Protein AF-A0A5Q0CFF4-F1 (afdb_monomer_lite)

Foldseek 3Di:
DDDDDPPPLLPPPCCVVCVQVVHHSVVSVVCVVVVQWDWDWDDDDQWIWIWIDHNQWIWIFIAGPNRGPDIDIGGNDDDPDPPDDPDDPPDDDPDPDDDDDD

Secondary structure (DSSP, 8-state):
-------------HHHHHHHHT--HHHHHHHHHTT-EEEEEEEETTEEEEEEEETTEEEEEEEETTEEEEEEEEE--SS----S------------------

pLDDT: mean 72.11, std 16.94, range [39.94, 89.69]

Radius of gyration: 23.93 Å; chains: 1; bounding box: 26×51×92 Å

Organism: NCBI:txid1120045

Structure (mmCIF, N/CA/C/O backbone):
data_AF-A0A5Q0CFF4-F1
#
_entry.id   AF-A0A5Q0CFF4-F1
#
loop_
_atom_site.group_PDB
_atom_site.id
_atom_site.type_symbol
_atom_site.label_atom_id
_atom_site.label_alt_id
_atom_site.label_comp_id
_atom_site.label_asym_id
_atom_site.label_entity_id
_atom_site.label_seq_id
_atom_site.pdbx_PDB_ins_code
_atom_site.Cartn_x
_atom_site.Cartn_y
_atom_site.Cartn_z
_atom_site.occupancy
_atom_site.B_iso_or_equiv
_atom_site.auth_seq_id
_atom_site.auth_comp_id
_atom_site.auth_asym_id
_atom_site.auth_atom_id
_atom_site.pdbx_PDB_model_num
ATOM 1 N N . MET A 1 1 ? 0.141 18.522 -32.979 1.00 39.94 1 MET A N 1
ATOM 2 C CA . MET A 1 1 ? 0.008 18.249 -31.533 1.00 39.94 1 MET A CA 1
ATOM 3 C C . MET A 1 1 ? -0.224 16.754 -31.366 1.00 39.94 1 MET A C 1
ATOM 5 O O . MET A 1 1 ? -1.212 16.286 -31.919 1.00 39.94 1 MET A O 1
ATOM 9 N N . PRO A 1 2 ? 0.678 15.975 -30.746 1.00 44.97 2 PRO A N 1
ATOM 10 C CA . PRO A 1 2 ? 0.437 14.552 -30.562 1.00 44.97 2 PRO A CA 1
ATOM 11 C C . PRO A 1 2 ? -0.477 14.333 -29.353 1.00 44.97 2 PRO A C 1
ATOM 13 O O . PRO A 1 2 ? -0.280 14.899 -28.280 1.00 44.97 2 PRO A O 1
ATOM 16 N N . ILE A 1 3 ? -1.500 13.520 -29.576 1.00 51.47 3 ILE A N 1
ATOM 17 C CA . ILE A 1 3 ? -2.470 13.057 -28.591 1.00 51.47 3 ILE A CA 1
ATOM 18 C C . ILE A 1 3 ? -1.699 12.137 -27.639 1.00 51.47 3 ILE A C 1
ATOM 20 O O . ILE A 1 3 ? -1.193 11.098 -28.062 1.00 51.47 3 ILE A O 1
ATOM 24 N N . MET A 1 4 ? -1.533 12.540 -26.378 1.00 43.31 4 MET A N 1
ATOM 25 C CA . MET A 1 4 ? -0.894 11.683 -25.382 1.00 43.31 4 MET A CA 1
ATOM 26 C C . MET A 1 4 ? -1.807 10.481 -25.114 1.00 43.31 4 MET A C 1
ATOM 28 O O . MET A 1 4 ? -2.968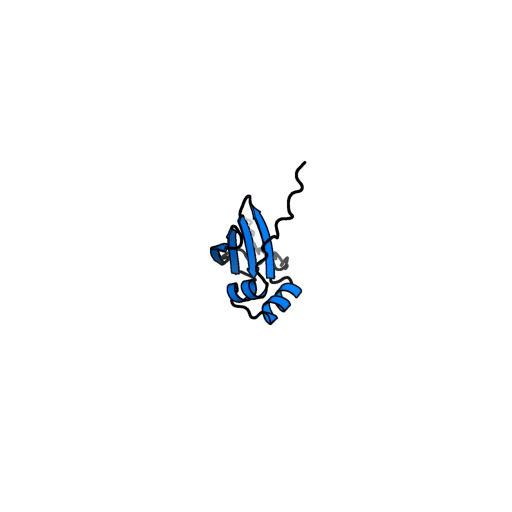 10.691 -24.753 1.00 43.31 4 MET A O 1
ATOM 32 N N . PRO A 1 5 ? -1.336 9.230 -25.282 1.00 48.97 5 PRO A N 1
ATOM 33 C CA . PRO A 1 5 ? -2.108 8.084 -24.840 1.00 48.97 5 PRO A CA 1
ATOM 34 C C . PRO A 1 5 ? -2.270 8.231 -23.331 1.00 48.97 5 PRO A C 1
ATOM 36 O O . PRO A 1 5 ? -1.272 8.351 -22.618 1.00 48.97 5 PRO A O 1
ATOM 39 N N . GLY A 1 6 ? -3.519 8.282 -22.859 1.00 44.75 6 GLY A N 1
ATOM 40 C CA . GLY A 1 6 ? -3.827 8.285 -21.435 1.00 44.75 6 GLY A CA 1
ATOM 41 C C . GLY A 1 6 ? -3.031 7.166 -20.784 1.00 44.75 6 GLY A C 1
ATOM 42 O O . GLY A 1 6 ? -3.284 5.989 -21.059 1.00 44.75 6 GLY A O 1
ATOM 43 N N . ARG A 1 7 ? -2.003 7.537 -20.007 1.00 43.88 7 ARG A N 1
ATOM 44 C CA . ARG A 1 7 ? -1.218 6.586 -19.226 1.00 43.88 7 ARG A CA 1
ATOM 45 C C . ARG A 1 7 ? -2.245 5.819 -18.420 1.00 43.88 7 ARG A C 1
ATOM 47 O O . ARG A 1 7 ? -2.930 6.400 -17.583 1.00 43.88 7 ARG A O 1
ATOM 54 N N . LYS A 1 8 ? -2.397 4.528 -18.716 1.00 43.81 8 LYS A N 1
ATOM 55 C CA . LYS A 1 8 ? -3.046 3.618 -17.787 1.00 43.81 8 LYS A CA 1
ATOM 56 C C . LYS A 1 8 ? -2.182 3.695 -16.545 1.00 43.81 8 LYS A C 1
ATOM 58 O O . LYS A 1 8 ? -1.101 3.113 -16.524 1.00 43.81 8 LYS A O 1
ATOM 63 N N . VAL A 1 9 ? -2.622 4.492 -15.578 1.00 48.72 9 VAL A N 1
ATOM 64 C CA . VAL A 1 9 ? -2.103 4.442 -14.224 1.00 48.72 9 VAL A CA 1
ATOM 65 C C . VAL A 1 9 ? -2.266 2.980 -13.856 1.00 48.72 9 VAL A C 1
ATOM 67 O O . VAL A 1 9 ? -3.385 2.461 -13.828 1.00 48.72 9 VAL A O 1
ATOM 70 N N . SER A 1 10 ? -1.152 2.264 -13.762 1.00 54.97 10 SER A N 1
ATOM 71 C CA . SER A 1 10 ? -1.131 0.865 -13.369 1.00 54.97 10 SER A CA 1
ATOM 72 C C . SER A 1 10 ? -1.445 0.830 -11.882 1.00 54.97 10 SER A C 1
ATOM 74 O O . SER A 1 10 ? -0.568 0.636 -11.045 1.00 54.97 10 SER A O 1
ATOM 76 N N . CYS A 1 11 ? -2.704 1.116 -11.559 1.00 60.69 11 CYS A N 1
ATOM 77 C CA . CYS A 1 11 ? -3.279 0.923 -10.252 1.00 60.69 11 CYS A CA 1
ATOM 78 C C . CYS A 1 11 ? -3.156 -0.571 -9.983 1.00 60.69 11 CYS A C 1
ATOM 80 O O . CYS A 1 11 ? -3.783 -1.382 -10.669 1.00 60.69 11 CYS A O 1
ATOM 82 N N . LEU A 1 12 ? -2.295 -0.936 -9.037 1.00 71.38 12 LEU A N 1
ATOM 83 C CA . LEU A 1 12 ? -2.248 -2.302 -8.542 1.00 71.38 12 LEU A CA 1
ATOM 84 C C . LEU A 1 12 ? -3.672 -2.700 -8.133 1.00 71.38 12 LEU A C 1
ATOM 86 O O . LEU A 1 12 ? -4.367 -1.889 -7.510 1.00 71.38 12 LEU A O 1
ATOM 90 N N . PRO A 1 13 ? -4.131 -3.905 -8.499 1.00 81.19 13 PRO A N 1
ATOM 91 C CA . PRO A 1 13 ? -5.461 -4.340 -8.119 1.00 81.19 13 PRO A CA 1
ATOM 92 C C . PRO A 1 13 ? -5.566 -4.370 -6.594 1.00 81.19 13 PRO A C 1
ATOM 94 O O . PRO A 1 13 ? -4.607 -4.689 -5.889 1.00 81.19 13 PRO A O 1
ATOM 97 N N . ASP A 1 14 ? -6.752 -4.068 -6.085 1.00 80.94 14 ASP A N 1
ATOM 98 C CA . ASP A 1 14 ? -7.063 -4.059 -4.655 1.00 80.94 14 ASP A CA 1
ATOM 99 C C . ASP A 1 14 ? -6.717 -5.386 -3.963 1.00 80.94 14 ASP A C 1
ATOM 101 O O . ASP A 1 14 ? -6.292 -5.368 -2.812 1.00 80.94 14 ASP A O 1
ATOM 105 N N . ALA A 1 15 ? -6.775 -6.513 -4.680 1.00 82.62 15 ALA A N 1
ATOM 106 C CA . ALA A 1 15 ? -6.281 -7.806 -4.200 1.00 82.62 15 ALA A CA 1
ATOM 107 C C . ALA A 1 15 ? -4.790 -7.782 -3.831 1.00 82.62 15 ALA A C 1
ATOM 109 O O . ALA A 1 15 ? -4.404 -8.281 -2.777 1.00 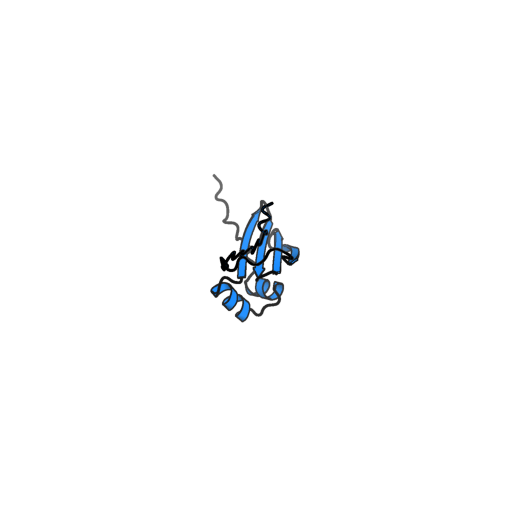82.62 15 ALA A O 1
ATOM 110 N N . VAL A 1 16 ? -3.959 -7.173 -4.681 1.00 82.81 16 VAL A N 1
ATOM 111 C CA . VAL A 1 16 ? -2.511 -7.077 -4.460 1.00 82.81 16 VAL A CA 1
ATOM 112 C C . VAL A 1 16 ? -2.218 -6.100 -3.327 1.00 82.81 16 VAL A C 1
ATOM 114 O O . VAL A 1 16 ? -1.400 -6.398 -2.464 1.00 82.81 16 VAL A O 1
ATOM 117 N N . LEU A 1 17 ? -2.921 -4.965 -3.264 1.00 81.50 17 LEU A N 1
ATOM 118 C CA . LEU A 1 17 ? -2.774 -4.024 -2.148 1.00 81.50 17 LEU A CA 1
ATOM 119 C C . LEU A 1 17 ? -3.190 -4.650 -0.808 1.00 81.50 17 LEU A C 1
ATOM 121 O O . LEU A 1 17 ? -2.513 -4.444 0.199 1.00 81.50 17 LEU A O 1
ATOM 125 N N . ALA A 1 18 ? -4.269 -5.438 -0.794 1.00 85.75 18 ALA A N 1
ATOM 126 C CA . ALA A 1 18 ? -4.716 -6.165 0.389 1.00 85.75 18 ALA A CA 1
ATOM 127 C C . ALA A 1 18 ? -3.653 -7.168 0.860 1.00 85.75 18 ALA A C 1
ATOM 129 O O . ALA A 1 18 ? -3.275 -7.140 2.030 1.00 85.75 18 ALA A O 1
ATOM 130 N N . GLU A 1 19 ? -3.104 -7.974 -0.053 1.00 86.00 19 GLU A N 1
ATOM 131 C CA . GLU A 1 19 ? -2.034 -8.928 0.256 1.00 86.00 19 GLU A CA 1
ATOM 132 C C . GLU A 1 19 ? -0.790 -8.226 0.820 1.00 86.00 19 GLU A C 1
ATOM 134 O O . GLU A 1 19 ? -0.259 -8.635 1.853 1.00 86.00 19 GLU A O 1
ATOM 139 N N . LYS A 1 20 ? -0.376 -7.107 0.212 1.00 83.69 20 LYS A N 1
ATOM 140 C CA . LYS A 1 20 ? 0.781 -6.319 0.663 1.00 83.69 20 LYS A CA 1
ATOM 141 C C . LYS A 1 20 ? 0.587 -5.679 2.039 1.00 83.69 20 LYS A C 1
ATOM 143 O O . LYS A 1 20 ? 1.551 -5.526 2.787 1.00 83.69 20 LYS A O 1
ATOM 148 N N . LEU A 1 21 ? -0.648 -5.347 2.406 1.00 80.12 21 LEU A N 1
ATOM 149 C CA . LEU A 1 21 ? -0.996 -4.877 3.750 1.00 80.12 21 LEU A CA 1
ATOM 150 C C . LEU A 1 21 ? -1.182 -6.015 4.770 1.00 80.12 21 LEU A C 1
ATOM 152 O O . LEU A 1 21 ? -1.281 -5.741 5.971 1.00 80.12 21 LEU A O 1
ATOM 156 N N . GLY A 1 22 ? -1.216 -7.272 4.317 1.00 83.69 22 GLY A N 1
ATOM 157 C CA . GLY A 1 22 ? -1.529 -8.439 5.141 1.00 83.69 22 GLY A CA 1
ATOM 158 C C . GLY A 1 22 ? -3.011 -8.533 5.514 1.00 83.69 22 GLY A C 1
ATOM 159 O O . GLY A 1 22 ? -3.341 -9.012 6.595 1.00 83.69 22 GLY A O 1
ATOM 160 N N . LEU A 1 23 ? -3.894 -8.027 4.652 1.00 84.81 23 LEU A N 1
ATOM 161 C CA . LEU A 1 23 ? -5.344 -8.034 4.817 1.00 84.81 23 LEU A CA 1
ATOM 162 C C . LEU A 1 23 ? -6.005 -9.000 3.838 1.00 84.81 23 LEU A C 1
ATOM 164 O O . LEU A 1 23 ? -5.548 -9.185 2.711 1.00 84.81 23 LEU A O 1
ATOM 168 N N . SER A 1 24 ? -7.165 -9.532 4.217 1.00 88.69 24 SER A N 1
ATOM 169 C CA . SER A 1 24 ? -8.056 -10.136 3.230 1.00 88.69 24 SER A CA 1
ATOM 170 C C . SER A 1 24 ? -8.705 -9.060 2.349 1.00 88.69 24 SER A C 1
ATOM 172 O O . SER A 1 24 ? -8.979 -7.942 2.791 1.00 88.69 24 SER A O 1
ATOM 174 N N . MET A 1 25 ? -9.050 -9.417 1.109 1.00 88.44 25 MET A N 1
ATOM 175 C CA . MET A 1 25 ? -9.810 -8.559 0.181 1.00 88.44 25 MET A CA 1
ATOM 176 C C . MET A 1 25 ? -11.074 -7.968 0.836 1.00 88.44 25 MET A C 1
ATOM 178 O O . MET A 1 25 ? -11.434 -6.809 0.630 1.00 88.44 25 MET A O 1
ATOM 182 N N . ARG A 1 26 ? -11.741 -8.773 1.668 1.00 88.06 26 ARG A N 1
ATOM 183 C CA . ARG A 1 26 ? -12.984 -8.414 2.354 1.00 88.06 26 ARG A CA 1
ATOM 184 C C . ARG A 1 26 ? -12.745 -7.371 3.449 1.00 88.06 26 ARG A C 1
ATOM 186 O O . ARG A 1 26 ? -13.544 -6.451 3.602 1.00 88.06 26 ARG A O 1
ATOM 193 N N . GLU A 1 27 ? -11.647 -7.488 4.193 1.00 87.19 27 GLU A N 1
ATOM 194 C CA . GLU A 1 27 ? -11.222 -6.480 5.171 1.00 87.19 27 GLU A CA 1
ATOM 195 C C . GLU A 1 27 ? -10.767 -5.199 4.485 1.00 87.19 27 GLU A C 1
ATOM 197 O O . GLU A 1 27 ? -11.188 -4.119 4.884 1.00 87.19 27 GLU A O 1
ATOM 202 N N . PHE A 1 28 ? -9.990 -5.314 3.407 1.00 86.94 28 PHE A N 1
ATOM 203 C CA . PHE A 1 28 ? -9.539 -4.171 2.623 1.00 86.94 28 PHE A CA 1
ATOM 204 C C . PHE A 1 28 ? -10.719 -3.339 2.103 1.00 86.94 28 PHE A C 1
ATOM 206 O O . PHE A 1 28 ? -10.753 -2.125 2.298 1.00 86.94 28 PHE A O 1
ATOM 213 N N . GLN A 1 29 ? -11.736 -3.983 1.520 1.00 87.31 29 GLN A N 1
ATOM 214 C CA . GLN A 1 29 ? -12.953 -3.302 1.066 1.00 87.31 29 GLN A CA 1
ATOM 215 C C . GLN A 1 29 ? -13.711 -2.632 2.217 1.00 87.31 29 GLN A C 1
ATOM 217 O O . GLN A 1 29 ? -14.135 -1.483 2.087 1.00 87.31 29 GLN A O 1
ATOM 222 N N . ARG A 1 30 ? -13.853 -3.317 3.361 1.00 89.31 30 ARG A N 1
ATOM 223 C CA . ARG A 1 30 ? -14.517 -2.753 4.547 1.00 89.31 30 ARG A CA 1
ATOM 224 C C . ARG A 1 30 ? -13.766 -1.545 5.100 1.00 89.31 30 ARG A C 1
ATOM 226 O O . ARG A 1 30 ? -14.387 -0.522 5.364 1.00 89.31 30 ARG A O 1
ATOM 233 N N . TYR A 1 31 ? -12.449 -1.638 5.249 1.00 86.69 31 TYR A N 1
ATOM 234 C CA . TYR A 1 31 ? -11.626 -0.551 5.773 1.00 86.69 31 TYR A CA 1
ATOM 235 C C . TYR A 1 31 ? -11.547 0.628 4.808 1.00 86.69 31 TYR A C 1
ATOM 237 O O . TYR A 1 31 ? -11.582 1.775 5.246 1.00 86.69 31 TYR A O 1
ATOM 245 N N . ARG A 1 32 ? -11.539 0.374 3.497 1.00 84.06 32 ARG A N 1
ATOM 246 C CA . ARG A 1 32 ? -11.652 1.424 2.481 1.00 84.06 32 ARG A CA 1
ATOM 247 C C . ARG A 1 32 ? -12.999 2.143 2.558 1.00 84.06 32 ARG A C 1
ATOM 249 O O . ARG A 1 32 ? -13.022 3.368 2.544 1.00 84.06 32 ARG A O 1
ATOM 256 N N . ALA A 1 33 ? -14.103 1.408 2.709 1.00 85.00 33 ALA A N 1
ATOM 257 C CA . ALA A 1 33 ? -15.434 1.997 2.887 1.00 85.00 33 ALA A CA 1
ATOM 258 C C . ALA A 1 33 ? -15.554 2.829 4.179 1.00 85.00 33 ALA A C 1
ATOM 260 O O . ALA A 1 33 ? -16.346 3.762 4.242 1.00 85.00 33 ALA A O 1
ATOM 261 N N . GLN A 1 34 ? -14.752 2.507 5.196 1.00 86.31 34 GLN A N 1
ATOM 262 C CA . GLN A 1 34 ? -14.680 3.233 6.468 1.00 86.31 34 GLN A CA 1
ATOM 263 C C . GLN A 1 34 ? -13.647 4.373 6.471 1.00 86.31 34 GLN A C 1
ATOM 265 O O . GLN A 1 34 ? -13.512 5.058 7.480 1.00 86.31 34 GLN A O 1
ATOM 270 N N . GLY A 1 35 ? -12.894 4.571 5.382 1.00 83.38 35 GLY A N 1
ATOM 271 C CA . GLY A 1 35 ? -11.826 5.576 5.312 1.00 83.38 35 GLY A CA 1
ATOM 272 C C . GLY A 1 35 ? -10.582 5.254 6.154 1.00 83.38 35 GLY A C 1
ATOM 273 O O . GLY A 1 35 ? -9.768 6.137 6.402 1.00 83.38 35 GLY A O 1
ATOM 274 N N . LEU A 1 36 ? -10.420 4.002 6.596 1.00 84.56 36 LEU A N 1
ATOM 275 C CA . LEU A 1 36 ? -9.248 3.523 7.346 1.00 84.56 36 LEU A CA 1
ATOM 276 C C . LEU A 1 36 ? -8.063 3.181 6.435 1.00 84.56 36 LEU A C 1
ATOM 278 O O . LEU A 1 36 ? -6.914 3.211 6.879 1.00 84.56 36 LEU A O 1
ATOM 282 N N . VAL A 1 37 ? -8.356 2.830 5.180 1.00 85.88 37 VAL A N 1
ATOM 283 C CA . VAL A 1 37 ? -7.358 2.618 4.131 1.00 85.88 37 VAL A CA 1
ATOM 284 C C . VAL A 1 37 ? -7.290 3.862 3.259 1.00 85.88 37 VAL A C 1
ATOM 286 O O . VAL A 1 37 ? -8.283 4.238 2.636 1.00 85.88 37 VAL A O 1
ATOM 289 N N . SER A 1 38 ? -6.106 4.459 3.175 1.00 84.38 38 SER A N 1
ATOM 290 C CA . SER A 1 38 ? -5.800 5.531 2.232 1.00 84.38 38 SER A CA 1
ATOM 291 C C . SER A 1 38 ? -4.960 4.969 1.091 1.00 84.38 38 SER A C 1
ATOM 293 O O . SER A 1 38 ? -3.987 4.261 1.334 1.00 84.38 38 SER A O 1
ATOM 295 N N . VAL A 1 39 ? -5.334 5.256 -0.154 1.00 84.75 39 VAL A N 1
ATOM 296 C CA . VAL A 1 39 ? -4.555 4.890 -1.343 1.00 84.75 39 VAL A CA 1
ATOM 297 C C . VAL A 1 39 ? -4.298 6.167 -2.122 1.00 84.75 39 VAL A C 1
ATOM 299 O O . VAL A 1 39 ? -5.245 6.831 -2.536 1.00 84.75 39 VAL A O 1
ATOM 302 N N . SER A 1 40 ? -3.028 6.497 -2.317 1.00 85.38 40 SER A N 1
ATOM 303 C CA . SER A 1 40 ? -2.586 7.613 -3.143 1.00 85.38 40 SER A CA 1
ATOM 304 C C . SER A 1 40 ? -1.689 7.085 -4.249 1.00 85.38 40 SER A C 1
ATOM 306 O O . SER A 1 40 ? -0.893 6.172 -4.025 1.00 85.38 40 SER A O 1
ATOM 308 N N . ILE A 1 41 ? -1.837 7.636 -5.447 1.00 84.69 41 ILE A N 1
ATOM 309 C CA . ILE A 1 41 ? -1.026 7.264 -6.601 1.00 84.69 41 ILE A CA 1
ATOM 310 C C . ILE A 1 41 ? -0.444 8.547 -7.170 1.00 84.69 41 ILE A C 1
ATOM 312 O O . ILE A 1 41 ? -1.179 9.469 -7.515 1.00 84.69 41 ILE A O 1
ATOM 316 N N . GLU A 1 42 ? 0.878 8.602 -7.230 1.00 85.62 42 GLU A N 1
ATOM 317 C CA . GLU A 1 42 ? 1.634 9.721 -7.768 1.00 85.62 42 GLU A CA 1
ATOM 318 C C . GLU A 1 42 ? 2.372 9.256 -9.021 1.00 85.62 42 GLU A C 1
ATOM 320 O O . GLU A 1 42 ? 3.315 8.466 -8.958 1.00 85.62 42 GLU A O 1
ATOM 325 N N . ASP A 1 43 ? 1.938 9.746 -10.178 1.00 82.00 43 ASP A N 1
ATOM 326 C CA . ASP A 1 43 ? 2.622 9.498 -11.440 1.00 82.00 43 ASP A CA 1
ATOM 327 C C . ASP A 1 43 ? 3.825 10.433 -11.576 1.00 82.00 43 ASP A C 1
ATOM 329 O O . ASP A 1 43 ? 3.687 11.643 -11.764 1.00 82.00 43 ASP A O 1
ATOM 333 N N . ASN A 1 44 ? 5.023 9.862 -11.526 1.00 78.94 44 ASN A N 1
ATOM 334 C CA . ASN A 1 44 ? 6.270 10.540 -11.838 1.00 78.94 44 ASN A CA 1
ATOM 335 C C . ASN A 1 44 ? 6.714 10.178 -13.267 1.00 78.94 44 ASN A C 1
ATOM 337 O O . ASN A 1 44 ? 6.228 9.219 -13.865 1.00 78.94 44 ASN A O 1
ATOM 341 N N . GLN A 1 45 ? 7.585 10.973 -13.888 1.00 72.81 45 GLN A N 1
ATOM 342 C CA . GLN A 1 45 ? 7.942 10.857 -15.308 1.00 72.81 45 GLN A CA 1
ATOM 343 C C . GLN A 1 45 ? 8.606 9.506 -15.656 1.00 72.81 45 GLN A C 1
ATOM 345 O O . GLN A 1 45 ? 9.822 9.404 -15.748 1.00 72.81 45 GLN A O 1
ATOM 350 N N . GLY A 1 46 ? 7.791 8.474 -15.899 1.00 76.44 46 GLY A N 1
ATOM 351 C CA . GLY A 1 46 ? 8.224 7.111 -16.222 1.00 76.44 46 GLY A CA 1
ATOM 352 C C . GLY A 1 46 ? 7.846 6.055 -15.178 1.00 76.44 46 GLY A C 1
ATOM 353 O O . GLY A 1 46 ? 7.770 4.882 -15.538 1.00 76.44 46 GLY A O 1
ATOM 354 N N . SER A 1 47 ? 7.527 6.455 -13.944 1.00 82.88 47 SER A N 1
ATOM 355 C CA . SER A 1 47 ? 7.199 5.554 -12.833 1.00 82.88 47 SER A CA 1
ATOM 356 C C . SER A 1 47 ? 6.007 6.057 -12.016 1.00 82.88 47 SER A C 1
ATOM 358 O O . S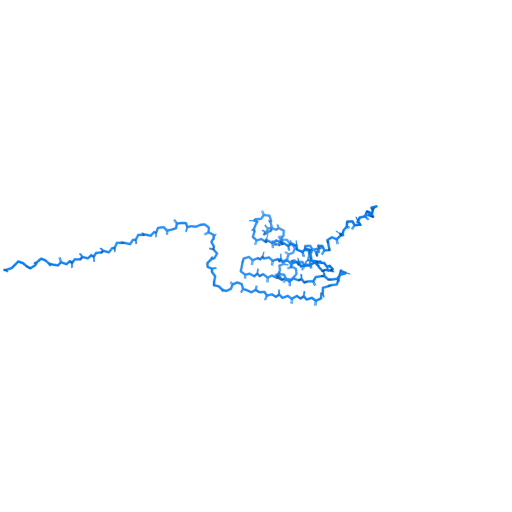ER A 1 47 ? 5.871 7.247 -11.763 1.00 82.88 47 SER A O 1
ATOM 360 N N . SER A 1 48 ? 5.137 5.149 -11.588 1.00 86.44 48 SER A N 1
ATOM 361 C CA . SER A 1 48 ? 3.993 5.441 -10.725 1.00 86.44 48 SER A CA 1
ATOM 362 C C . SER A 1 48 ? 4.314 4.990 -9.304 1.00 86.44 48 SER A C 1
ATOM 364 O O . SER A 1 48 ? 4.574 3.811 -9.059 1.00 86.44 48 SER A O 1
ATOM 366 N N . ARG A 1 49 ? 4.298 5.921 -8.353 1.00 86.81 49 ARG A N 1
ATOM 367 C CA . ARG A 1 49 ? 4.431 5.630 -6.927 1.00 86.81 49 ARG A CA 1
ATOM 368 C C . ARG A 1 49 ? 3.045 5.383 -6.347 1.00 86.81 49 ARG A C 1
ATOM 370 O O . ARG A 1 49 ? 2.163 6.224 -6.459 1.00 86.81 49 ARG A O 1
ATOM 377 N N . VAL A 1 50 ? 2.852 4.227 -5.735 1.00 87.12 50 VAL A N 1
ATOM 378 C CA . VAL A 1 50 ? 1.614 3.817 -5.077 1.00 87.12 50 VAL A CA 1
ATOM 379 C C . VAL A 1 50 ? 1.864 3.802 -3.580 1.00 87.12 50 VAL A C 1
ATOM 381 O O . VAL A 1 50 ? 2.688 3.037 -3.094 1.00 87.12 50 VAL A O 1
ATOM 384 N N . THR A 1 51 ? 1.135 4.629 -2.848 1.00 87.62 51 THR A N 1
ATOM 385 C CA . THR A 1 51 ? 1.217 4.740 -1.393 1.00 87.62 51 THR A CA 1
ATOM 386 C C . THR A 1 51 ? -0.095 4.246 -0.808 1.00 87.62 51 THR A C 1
ATOM 388 O O . THR A 1 51 ? -1.158 4.791 -1.098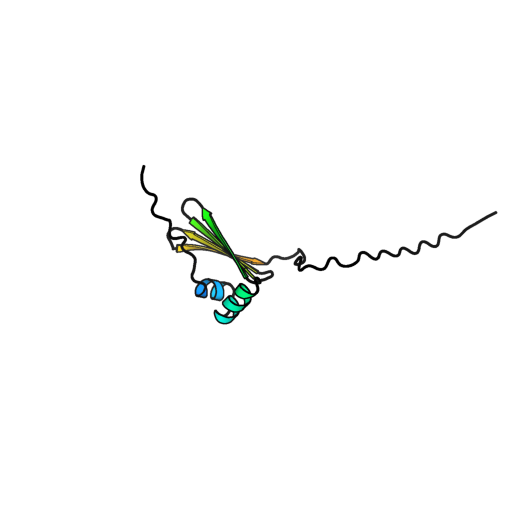 1.00 87.62 51 THR A O 1
ATOM 391 N N . CYS A 1 52 ? -0.041 3.214 0.024 1.00 87.19 52 CYS A N 1
ATOM 392 C CA . CYS A 1 52 ? -1.196 2.625 0.679 1.00 87.19 52 CYS A CA 1
ATOM 393 C C . CYS A 1 52 ? -1.019 2.654 2.200 1.00 87.19 52 CYS A C 1
ATOM 395 O O . CYS A 1 52 ? -0.147 1.991 2.749 1.00 87.19 52 CYS A O 1
ATOM 397 N N . GLY A 1 53 ? -1.838 3.440 2.890 1.00 87.38 53 GLY A N 1
ATOM 398 C CA . GLY A 1 53 ? -1.827 3.573 4.342 1.00 87.38 53 GLY A CA 1
ATOM 399 C C . GLY A 1 53 ? -2.975 2.811 4.991 1.00 87.38 53 GLY A C 1
ATOM 400 O O . GLY A 1 53 ? -4.117 2.939 4.562 1.00 87.38 53 GLY A O 1
ATOM 401 N N . LEU A 1 54 ? -2.681 2.075 6.059 1.00 86.25 54 LEU A N 1
ATOM 402 C CA . LEU A 1 54 ? -3.643 1.456 6.965 1.00 86.25 54 LEU A CA 1
ATOM 403 C C . LEU A 1 54 ? -3.225 1.756 8.409 1.00 86.25 54 LEU A C 1
ATOM 405 O O . LEU A 1 54 ? -2.276 1.165 8.931 1.00 86.25 54 LEU A O 1
ATOM 409 N N . GLY A 1 55 ? -3.947 2.658 9.076 1.00 84.38 55 GLY A N 1
ATOM 410 C CA . GLY A 1 55 ? -3.634 3.058 10.450 1.00 84.38 55 GLY A CA 1
ATOM 411 C C . GLY A 1 55 ? -2.211 3.616 10.577 1.00 84.38 55 GLY A C 1
ATOM 412 O O . GLY A 1 55 ? -1.929 4.718 10.119 1.00 84.38 55 GLY A O 1
ATOM 413 N N . ASN A 1 56 ? -1.311 2.858 11.209 1.00 85.00 56 ASN A N 1
ATOM 414 C CA . ASN A 1 56 ? 0.105 3.205 11.370 1.00 85.00 56 ASN A CA 1
ATOM 415 C C . ASN A 1 56 ? 1.041 2.503 10.371 1.00 85.00 56 ASN A C 1
ATOM 417 O O . ASN A 1 56 ? 2.247 2.744 10.406 1.00 85.00 56 ASN A O 1
ATOM 421 N N . ARG A 1 57 ? 0.528 1.614 9.518 1.00 85.56 57 ARG A N 1
ATOM 422 C CA . ARG A 1 57 ? 1.294 0.979 8.442 1.00 85.56 57 ARG A CA 1
ATOM 423 C C . ARG A 1 57 ? 1.117 1.768 7.162 1.00 85.56 57 ARG A C 1
ATOM 425 O O . ARG A 1 57 ? 0.001 2.116 6.798 1.00 85.56 57 ARG A O 1
ATOM 432 N N . VAL A 1 58 ? 2.213 2.001 6.464 1.00 87.69 58 VAL A N 1
ATOM 433 C CA . VAL A 1 58 ? 2.237 2.604 5.139 1.00 87.69 58 VAL A CA 1
ATOM 434 C C . VAL A 1 58 ? 3.058 1.686 4.253 1.00 87.69 58 VAL A C 1
ATOM 436 O O . VAL A 1 58 ? 4.226 1.434 4.521 1.00 87.69 58 VAL A O 1
ATOM 439 N N . TRP A 1 59 ? 2.432 1.148 3.223 1.00 89.31 59 TRP A N 1
ATOM 440 C CA . TRP A 1 59 ? 3.090 0.422 2.155 1.00 89.31 59 TRP A CA 1
ATOM 441 C C . TRP A 1 59 ? 3.320 1.382 0.988 1.00 89.31 59 TRP A C 1
ATOM 443 O O . TRP A 1 59 ? 2.401 2.087 0.578 1.00 89.31 59 TRP A O 1
ATOM 453 N N . GLU A 1 60 ? 4.532 1.425 0.455 1.00 89.69 60 GLU A N 1
ATOM 454 C CA . GLU A 1 60 ? 4.898 2.234 -0.702 1.00 89.69 60 GLU A CA 1
ATOM 455 C C . GLU A 1 60 ? 5.490 1.329 -1.777 1.00 89.69 60 GLU A C 1
ATOM 457 O O . GLU A 1 60 ? 6.400 0.551 -1.507 1.00 89.69 60 GLU A O 1
ATOM 462 N N . GLY A 1 61 ?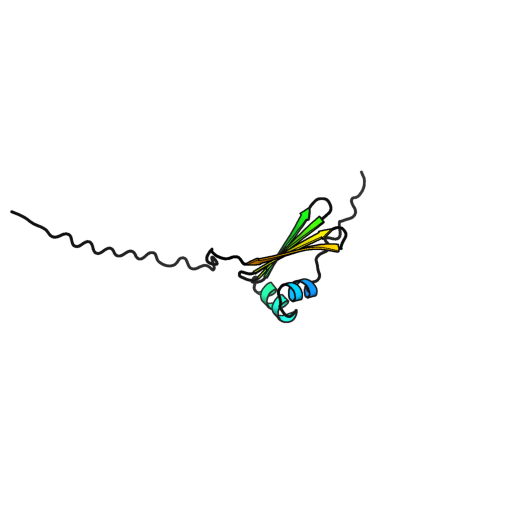 4.988 1.433 -3.002 1.00 88.94 61 GLY A N 1
ATOM 463 C CA . GLY A 1 61 ? 5.486 0.693 -4.152 1.00 88.94 61 GLY A CA 1
ATOM 464 C C . GLY A 1 61 ? 5.781 1.621 -5.317 1.00 88.94 61 GLY A C 1
ATOM 465 O O . GLY A 1 61 ? 4.968 2.479 -5.644 1.00 88.94 61 GLY A O 1
ATOM 466 N N . THR A 1 62 ? 6.917 1.439 -5.977 1.00 88.25 62 THR A N 1
ATOM 467 C CA . THR A 1 62 ? 7.235 2.138 -7.226 1.00 88.25 62 THR A CA 1
ATOM 468 C C . THR A 1 62 ? 7.057 1.173 -8.385 1.00 88.25 62 THR A C 1
ATOM 470 O O . THR A 1 62 ? 7.722 0.138 -8.450 1.00 88.25 62 THR A O 1
ATOM 473 N N . VAL A 1 63 ? 6.161 1.515 -9.306 1.00 85.88 63 VAL A N 1
ATOM 474 C CA . VAL A 1 63 ? 5.858 0.735 -10.505 1.00 85.88 63 VAL A CA 1
ATOM 475 C C . VAL A 1 63 ? 6.425 1.457 -11.721 1.00 85.88 63 VAL A C 1
ATOM 477 O O . VAL A 1 63 ? 6.010 2.565 -12.040 1.00 85.88 63 VAL A O 1
ATOM 480 N N . GLU A 1 64 ? 7.354 0.835 -12.435 1.00 85.06 64 GLU A N 1
ATOM 481 C CA . GLU A 1 64 ? 7.907 1.357 -13.684 1.00 85.06 64 GLU A CA 1
ATOM 482 C C . GLU A 1 64 ? 7.514 0.428 -14.833 1.00 85.06 64 GLU A C 1
ATOM 484 O O . GLU A 1 64 ? 7.748 -0.777 -14.775 1.00 85.06 64 GLU A O 1
ATOM 489 N N . ARG A 1 65 ? 6.869 0.965 -15.880 1.00 80.19 65 ARG A N 1
ATOM 490 C CA . ARG A 1 65 ? 6.405 0.181 -17.050 1.00 80.19 65 ARG A CA 1
ATOM 491 C C . ARG A 1 65 ? 5.558 -1.056 -16.683 1.00 80.19 65 ARG A C 1
ATOM 493 O O . ARG A 1 65 ? 5.579 -2.056 -17.394 1.00 80.19 65 ARG A O 1
ATOM 500 N N . GLY A 1 66 ? 4.804 -0.986 -15.584 1.00 73.50 66 GLY A N 1
ATOM 501 C CA . GLY A 1 66 ? 3.981 -2.092 -15.078 1.00 73.50 66 GLY A CA 1
ATOM 502 C C . GLY A 1 66 ? 4.735 -3.125 -14.231 1.00 73.50 66 GLY A C 1
ATOM 503 O O . GLY A 1 66 ? 4.135 -4.114 -13.821 1.00 73.50 66 GLY A O 1
ATOM 504 N N . VAL A 1 67 ? 6.018 -2.899 -13.945 1.00 79.06 67 VAL A N 1
ATOM 505 C CA . VAL A 1 67 ? 6.846 -3.748 -13.082 1.00 79.06 67 VAL A CA 1
ATOM 506 C C . VAL A 1 67 ? 7.060 -3.047 -11.746 1.00 79.06 67 VAL A C 1
ATOM 508 O O . VAL A 1 67 ? 7.460 -1.886 -11.708 1.00 79.06 67 VAL A O 1
ATOM 511 N N . LEU A 1 68 ? 6.799 -3.745 -10.641 1.00 83.00 68 LEU A N 1
ATOM 512 C CA . LEU A 1 68 ? 7.131 -3.262 -9.303 1.00 83.00 68 LEU A CA 1
ATOM 513 C C . LEU A 1 68 ? 8.657 -3.309 -9.137 1.00 83.00 68 LEU A C 1
ATOM 515 O O . LEU A 1 68 ? 9.232 -4.386 -9.011 1.00 83.00 68 LEU A O 1
ATOM 519 N N . ILE A 1 69 ? 9.305 -2.146 -9.185 1.00 87.62 69 ILE A N 1
ATOM 520 C CA . ILE A 1 69 ? 10.769 -2.024 -9.092 1.00 87.62 69 ILE A CA 1
ATOM 521 C C . ILE A 1 69 ? 11.249 -1.790 -7.659 1.00 87.62 69 ILE A C 1
ATOM 523 O O . ILE A 1 69 ? 12.408 -2.047 -7.347 1.00 87.62 69 ILE A O 1
ATOM 527 N N . ALA A 1 70 ? 10.365 -1.304 -6.788 1.00 85.38 70 ALA A N 1
ATOM 528 C CA . ALA A 1 70 ? 10.652 -1.103 -5.378 1.00 85.38 70 ALA A CA 1
ATOM 529 C C . ALA A 1 70 ? 9.379 -1.280 -4.552 1.00 85.38 70 ALA A C 1
ATOM 531 O O . ALA A 1 70 ? 8.309 -0.827 -4.961 1.00 85.38 70 ALA A O 1
ATOM 532 N N . GLU A 1 71 ? 9.511 -1.896 -3.382 1.00 88.31 71 GLU A N 1
ATOM 533 C CA . GLU A 1 71 ? 8.481 -1.921 -2.350 1.00 88.31 71 GLU A CA 1
ATOM 534 C C . GLU A 1 71 ? 9.106 -1.635 -0.987 1.00 88.31 71 GLU A C 1
ATOM 536 O O . GLU A 1 71 ? 10.190 -2.124 -0.671 1.00 88.31 71 GLU A O 1
ATOM 541 N N . GLU A 1 72 ? 8.426 -0.831 -0.180 1.00 86.06 72 GLU A N 1
ATOM 542 C CA . GLU A 1 72 ? 8.862 -0.477 1.160 1.00 86.06 72 GLU A CA 1
ATOM 543 C C . GLU A 1 72 ? 7.663 -0.428 2.106 1.00 86.06 72 GLU A C 1
ATOM 545 O O . GLU A 1 72 ? 6.622 0.150 1.798 1.00 86.06 72 GLU A O 1
ATOM 550 N N . VAL A 1 73 ? 7.809 -1.031 3.287 1.00 86.62 73 VAL A N 1
ATOM 551 C CA . VAL A 1 73 ? 6.799 -0.960 4.347 1.00 86.62 73 VAL A CA 1
ATOM 552 C C . VAL A 1 73 ? 7.325 -0.084 5.462 1.00 86.62 73 VAL A C 1
ATOM 554 O O . VAL A 1 73 ? 8.247 -0.451 6.190 1.00 86.62 73 VAL A O 1
ATOM 557 N N . ARG A 1 74 ? 6.703 1.077 5.620 1.00 84.19 74 ARG A N 1
ATOM 558 C CA . ARG A 1 74 ? 6.975 2.015 6.697 1.00 84.19 74 ARG A CA 1
ATOM 559 C C . ARG A 1 74 ? 5.938 1.867 7.793 1.00 84.19 74 ARG A C 1
ATOM 561 O O . ARG A 1 74 ? 4.745 1.694 7.559 1.00 84.19 74 ARG A O 1
ATOM 568 N N . TYR A 1 75 ? 6.407 1.974 9.024 1.00 81.62 75 TYR A N 1
ATOM 569 C CA . TYR A 1 75 ? 5.551 2.056 10.195 1.00 81.62 75 TYR A CA 1
ATOM 570 C C . TYR A 1 75 ? 5.682 3.467 10.739 1.00 81.62 75 TYR A C 1
ATOM 572 O O . TYR A 1 75 ? 6.766 3.865 11.166 1.00 81.62 75 TYR A O 1
ATOM 580 N N . LEU A 1 76 ? 4.586 4.221 10.733 1.00 76.44 76 LEU A N 1
ATOM 581 C CA . LEU A 1 76 ? 4.509 5.518 11.387 1.00 76.44 76 LEU A CA 1
ATOM 582 C C . LEU A 1 76 ? 4.651 5.288 12.897 1.00 76.44 76 LEU A C 1
ATOM 584 O O . LEU A 1 76 ? 3.690 4.977 13.602 1.00 76.44 76 LEU A O 1
ATOM 588 N N . ARG A 1 77 ? 5.884 5.380 13.399 1.00 64.06 77 ARG A N 1
ATOM 589 C CA . ARG A 1 77 ? 6.181 5.403 14.830 1.00 64.06 77 ARG A CA 1
ATOM 590 C C . ARG A 1 77 ? 6.291 6.858 15.263 1.00 64.06 77 ARG A C 1
ATOM 592 O O . ARG A 1 77 ? 7.238 7.541 14.901 1.00 64.06 77 ARG A O 1
ATOM 599 N N . GLY A 1 78 ? 5.325 7.297 16.066 1.00 56.72 78 GLY A N 1
ATOM 600 C CA . GLY A 1 78 ? 5.429 8.542 16.820 1.00 56.72 78 GLY A CA 1
ATOM 601 C C . GLY A 1 78 ? 4.918 9.793 16.115 1.00 56.72 78 GLY A C 1
ATOM 602 O O . GLY A 1 78 ? 5.667 10.740 15.971 1.00 56.72 78 GLY A O 1
ATOM 603 N N . VAL A 1 79 ? 3.627 9.844 15.797 1.00 50.66 79 VAL A N 1
ATOM 604 C CA . VAL A 1 79 ? 2.752 10.971 16.167 1.00 50.66 79 VAL A CA 1
ATOM 605 C C . VAL A 1 79 ? 1.393 10.329 16.424 1.00 50.66 79 VAL A C 1
ATOM 607 O O . VAL A 1 79 ? 0.965 9.489 15.635 1.00 50.66 79 VAL A O 1
ATOM 610 N N . LYS A 1 80 ? 0.747 10.642 17.554 1.00 44.66 80 LYS A N 1
ATOM 611 C CA . LYS A 1 80 ? -0.640 10.232 17.825 1.00 44.66 80 LYS A CA 1
ATOM 612 C C . LYS A 1 80 ? -1.456 10.377 16.542 1.00 44.66 80 LYS A C 1
ATOM 614 O O . LYS A 1 80 ? -1.447 11.455 15.948 1.00 44.66 80 LYS A O 1
ATOM 619 N N . ALA A 1 81 ? -2.174 9.323 16.160 1.00 46.12 81 ALA A N 1
ATOM 620 C CA . ALA A 1 81 ? -3.308 9.467 15.268 1.00 46.12 81 ALA A CA 1
ATOM 621 C C . ALA A 1 81 ? -4.130 10.646 15.804 1.00 46.12 81 ALA A C 1
ATOM 623 O O . ALA A 1 81 ? -4.650 10.579 16.918 1.00 46.12 81 ALA A O 1
ATOM 624 N N . GLN A 1 82 ? -4.199 11.751 15.062 1.00 48.34 82 GLN A N 1
ATOM 625 C CA . GLN A 1 82 ? -5.200 12.781 15.306 1.00 48.34 82 GLN A CA 1
ATOM 626 C C . GLN A 1 82 ? -6.551 12.223 14.839 1.00 48.34 82 GLN A C 1
ATOM 628 O O . GLN A 1 82 ? -7.203 12.755 13.952 1.00 48.34 82 GLN A O 1
ATOM 633 N N . SER A 1 83 ? -6.972 11.100 15.420 1.00 45.19 83 SER A N 1
ATOM 634 C CA . SER A 1 83 ? -8.384 10.798 15.554 1.00 45.19 83 SER A CA 1
ATOM 635 C C . SER A 1 83 ? -8.928 11.848 16.514 1.00 45.19 83 SER A C 1
ATOM 637 O O . SER A 1 83 ? -8.483 11.920 17.662 1.00 45.19 83 SER A O 1
ATOM 639 N N . GLY A 1 84 ? -9.804 12.712 16.002 1.00 50.44 84 GLY A N 1
ATOM 640 C CA . GLY A 1 84 ? -10.375 13.849 16.710 1.00 50.44 84 GLY A CA 1
ATOM 641 C C . GLY A 1 84 ? -10.733 13.529 18.158 1.00 50.44 84 GLY A C 1
ATOM 642 O O . GLY A 1 84 ? -11.549 12.663 18.448 1.00 50.44 84 GLY A O 1
ATOM 643 N N . SER A 1 85 ? -10.089 14.243 19.069 1.00 43.97 85 SER A N 1
ATOM 644 C CA . SER A 1 85 ? -10.510 14.446 20.449 1.00 43.97 85 SER A CA 1
ATOM 645 C C . SER A 1 85 ? -9.722 15.650 20.929 1.00 43.97 85 SER A C 1
ATOM 647 O O . SER A 1 85 ? -8.585 15.539 21.388 1.00 43.97 85 SER A O 1
ATOM 649 N N . GLN A 1 86 ? -10.311 16.824 20.735 1.00 46.00 86 GLN A N 1
ATOM 650 C CA . GLN A 1 86 ? -9.896 18.074 21.353 1.00 46.00 86 GLN A CA 1
ATOM 651 C C . GLN A 1 86 ? -10.185 17.939 22.858 1.00 46.00 86 GLN A C 1
ATOM 653 O O . GLN A 1 86 ? -11.197 18.397 23.371 1.00 46.00 86 GLN A O 1
ATOM 658 N N . GLY A 1 87 ? -9.349 17.152 23.533 1.00 42.50 87 GLY A N 1
ATOM 659 C CA . GLY A 1 87 ? -9.455 16.836 24.945 1.00 42.50 87 GLY A CA 1
ATOM 660 C C . GLY A 1 87 ? -8.807 17.930 25.775 1.00 42.50 87 GLY A C 1
ATOM 661 O O . GLY A 1 87 ? -7.586 18.061 25.767 1.00 42.50 87 GLY A O 1
ATOM 662 N N . SER A 1 88 ? -9.668 18.694 26.447 1.00 52.25 88 SER A N 1
ATOM 663 C CA . SER A 1 88 ? -9.524 19.224 27.808 1.00 52.25 88 SER A CA 1
ATOM 664 C C . SER A 1 88 ? -8.092 19.422 28.309 1.00 52.25 88 SER A C 1
ATOM 666 O O . SER A 1 88 ? -7.435 18.500 28.791 1.00 52.25 88 SER A O 1
ATOM 668 N N . GLY A 1 89 ? -7.627 20.667 28.238 1.00 48.44 89 GLY A N 1
ATOM 669 C CA . GLY A 1 89 ? -6.481 21.139 29.003 1.00 48.44 89 GLY A CA 1
ATOM 670 C C . GLY A 1 89 ? -6.935 21.724 30.337 1.00 48.44 89 GLY A C 1
ATOM 671 O O . GLY A 1 89 ? -6.827 22.931 30.534 1.00 48.44 89 GLY A O 1
ATOM 672 N N . ASP A 1 90 ? -7.446 20.892 31.244 1.00 52.75 90 ASP A N 1
ATOM 673 C CA . ASP A 1 90 ? -7.671 21.274 32.639 1.00 52.75 90 ASP A CA 1
ATOM 674 C C . ASP A 1 90 ? -6.318 21.334 33.355 1.00 52.75 90 ASP A C 1
ATOM 676 O O . ASP A 1 90 ? -5.764 20.315 33.762 1.00 52.75 90 ASP A O 1
ATOM 680 N N . ASN A 1 91 ? -5.754 22.535 33.494 1.00 53.47 91 ASN A N 1
ATOM 681 C CA . ASN A 1 91 ? -4.539 22.753 34.277 1.00 53.47 91 ASN A CA 1
ATOM 682 C C . ASN A 1 91 ? -4.880 23.543 35.547 1.00 53.47 91 ASN A C 1
ATOM 684 O O . ASN A 1 91 ? -4.646 24.747 35.657 1.00 53.47 91 ASN A O 1
ATOM 688 N N . ILE A 1 92 ? -5.445 22.839 36.529 1.00 61.22 92 ILE A N 1
ATOM 689 C CA . ILE A 1 92 ? -5.612 23.337 37.896 1.00 61.22 92 ILE A CA 1
ATOM 690 C C . ILE A 1 92 ? -4.224 23.359 38.553 1.00 61.22 92 ILE A C 1
ATOM 692 O O . ILE A 1 92 ? -3.728 22.343 39.037 1.00 61.22 92 ILE A O 1
ATOM 696 N N . ARG A 1 93 ? -3.577 24.530 38.597 1.00 58.34 93 ARG A N 1
ATOM 697 C CA . ARG A 1 93 ? -2.431 24.777 39.487 1.00 58.34 93 ARG A CA 1
ATOM 698 C C . ARG A 1 93 ? -2.925 25.399 40.788 1.00 58.34 93 ARG A C 1
ATOM 700 O O . ARG A 1 93 ? -3.100 26.610 40.885 1.00 58.34 93 ARG A O 1
ATOM 707 N N . HIS A 1 94 ? -3.083 24.568 41.816 1.00 54.81 94 HIS A N 1
ATOM 708 C CA . HIS A 1 94 ? -3.080 25.034 43.200 1.00 54.81 94 HIS A CA 1
ATOM 709 C C . HIS A 1 94 ? -1.695 25.614 43.521 1.00 54.81 94 HIS A C 1
ATOM 711 O O . HIS A 1 94 ? -0.758 24.876 43.811 1.00 54.81 94 HIS A O 1
ATOM 717 N N . SER A 1 95 ? -1.557 26.939 43.485 1.00 48.78 95 SER A N 1
ATOM 718 C CA . SER A 1 95 ? -0.409 27.634 44.068 1.00 48.78 95 SER A CA 1
ATOM 719 C C . SER A 1 95 ? -0.851 28.289 45.372 1.00 48.78 95 SER A C 1
ATOM 721 O O . SER A 1 95 ? -1.291 29.435 45.407 1.00 48.78 95 SER A O 1
ATOM 723 N N . LYS A 1 96 ? -0.763 27.528 46.465 1.00 59.81 96 LYS A N 1
ATOM 724 C CA . LYS A 1 96 ? -0.906 28.040 47.829 1.00 59.81 96 LYS A CA 1
ATOM 725 C C . LYS A 1 96 ? 0.420 28.702 48.206 1.00 59.81 96 LYS A C 1
ATOM 727 O O . LYS A 1 96 ? 1.343 28.013 48.629 1.00 59.81 96 LYS A O 1
ATOM 732 N N . LYS A 1 97 ? 0.541 30.022 48.030 1.00 51.19 97 LYS A N 1
ATOM 733 C CA . LYS A 1 97 ? 1.665 30.786 48.591 1.00 51.19 97 LYS A CA 1
ATOM 734 C C . LYS A 1 97 ? 1.164 31.585 49.787 1.00 51.19 97 LYS A C 1
ATOM 736 O O . LYS A 1 97 ? 0.338 32.481 49.649 1.00 51.19 97 LYS A O 1
ATOM 741 N N . GLY A 1 98 ? 1.615 31.137 50.957 1.00 50.56 98 GLY A N 1
ATOM 742 C CA . GLY A 1 98 ? 1.285 31.680 52.263 1.00 50.56 98 GLY A CA 1
ATOM 743 C C . GLY A 1 98 ? 1.672 33.147 52.408 1.00 50.56 98 GLY A C 1
ATOM 744 O O . GLY A 1 98 ? 2.657 33.623 51.847 1.00 50.56 98 GLY A O 1
ATOM 745 N N . ASN A 1 99 ? 0.825 33.824 53.167 1.00 56.97 99 ASN A N 1
ATOM 746 C CA . ASN A 1 99 ? 0.887 35.207 53.585 1.00 56.97 99 ASN A CA 1
ATOM 747 C C . ASN A 1 99 ? 1.748 35.292 54.852 1.00 56.97 99 ASN A C 1
ATOM 749 O O . ASN A 1 99 ? 1.325 34.757 55.872 1.00 56.97 99 ASN A O 1
ATOM 753 N N . ASN A 1 100 ? 2.900 35.965 54.812 1.00 58.38 100 ASN A N 1
ATOM 754 C CA . ASN A 1 100 ? 3.636 36.311 56.029 1.00 58.38 100 ASN A CA 1
ATOM 755 C C . ASN A 1 100 ? 3.745 37.832 56.133 1.00 58.38 100 ASN A C 1
ATOM 757 O O . ASN A 1 100 ? 4.551 38.475 55.466 1.00 58.38 100 ASN A O 1
ATOM 761 N N . ARG A 1 101 ? 2.857 38.356 56.976 1.00 48.59 101 ARG A N 1
ATOM 762 C CA . ARG A 1 101 ? 2.858 39.684 57.578 1.00 48.59 101 ARG A CA 1
ATOM 763 C C . ARG A 1 101 ? 3.743 39.611 58.823 1.00 48.59 101 ARG A C 1
ATOM 765 O O . ARG A 1 101 ? 3.407 38.832 59.715 1.00 48.59 101 ARG A O 1
ATOM 772 N N . THR A 1 102 ? 4.773 40.444 58.894 1.00 51.16 102 THR A N 1
ATOM 773 C CA . THR A 1 102 ? 5.289 40.994 60.154 1.00 51.16 102 THR A CA 1
ATOM 774 C C . THR A 1 102 ? 5.994 42.303 59.867 1.00 51.16 102 THR A C 1
ATOM 776 O O . THR A 1 102 ? 6.760 42.338 58.879 1.00 51.16 102 THR A O 1
#

Sequence (102 aa):
MPIMPGRKVSCLPDAVLAEKLGLSMREFQRYRAQGLVSVSIEDNQGSSRVTCGLGNRVWEGTVERGVLIAEEVRYLRGVKAQSGSQGSGDNIRHSKKGNNRT

=== Feature glossary ===
A reading guide for the features in this record.

Start from the sequence.

  · Sequence gives the chain of amino acids in standard one-letter code (A=alanine, C=cysteine, …, Y=tyrosine), read N→C. It is the only feature that is directly encoded by the gene; all structural features are derived from the folded form of this sequence.

Fold it, and you get atomic coordinates and the backbone conformation that goes with them.

  · The mmCIF table is the protein's shape written out atom by atom. For each backbone N, Cα, C, and carbonyl O, it records an (x, y, z) coordinate triple in Å plus the residue type, chain letter, and residue number.

  · Backbone dihedral angles. Every residue except chain termini has a φ (preceding-C → N → Cα → C) and a ψ (N → Cα → C → next-N). They are reported in degrees following the IUPAC sign convention. Secondary structure is essentially a statement about which (φ, ψ) basin each residue occupies.

  · DSSP 8-state secondary structure assigns each residue one of H (α-helix), G (3₁₀-helix), I (π-helix), E (extended β-strand), B (isolated β-bridge), T (hydrogen-bonded turn), S (bend), or '-' (coil). The assignment is computed from backbone hydrogen-bond geometry via the Kabsch–Sander algorithm.

  · P-SEA three-state annotation labels each residue as helix, strand, or coil based purely on the geometry of the Cα trace. It serves as a fallback when the full backbone (and thus DSSP) is unavailable.

Summarize the fold with a handful of shape descriptors and a per-residue structural alphabet.

  · Radius of gyration (Rg) is the root-mean-square distance of Cα atoms from their centroid — a single number for overall size and compactness. A globular domain of N residues has Rg ≈ 2.2·N^0.38 Å; an extended or disordered chain has a much larger Rg. The Cα contact count is the number of residue pairs whose Cα atoms are within 8 Å and are more than four positions apart in sequence — a standard proxy for tertiary packing density. The bounding box is the smallest axis-aligned box enclosing all Cα atoms.

  · Foldseek's 3Di representation compresses backbone geometry into a per-residue letter drawn from a learned twenty-state alphabet. It captures the tertiary interaction pattern around each residue — which residues are packed against it in space, regardless of where they are in sequence.

  · Accessible surface area quantifies burial. A residue with SASA near zero is packed into the hydrophobic core; one with SASA >100 Å² sits on the surface. Computed here via the Shrake–Rupley numerical algorithm with a 1.4 Å probe.

Ask how reliable the model is.

  · For AlphaFold models, the B-factor field carries pLDDT — the model's own estimate of local accuracy on a 0–100 scale. Regions with pLDDT<50 should be treated as essentially unmodeled; they often correspond to intrinsically disordered segments.

  · For experimental (PDB) structures, the B-factor (temperature factor) quantifies the positional spread of each atom in the crystal — a combination of thermal vibration and static disorder — in units of Å². High B-factors mark flexible loops or poorly resolved regions; low B-factors mark the rigid, well-ordered core.

  · PAE(i, j) answers: if I align the predicted and true structures on residue i, how far off (in Å) do I expect residue j to be? A block-diagonal PAE matrix with low values on the blocks and high values off-diagonal is the signature of a multi-domain protein with confidently predicted domains but uncertain inter-domain orientation.

Place it in context: what it resembles, what it is annotated as, and how it looks.

  · Structural nearest neighbors (via Foldseek easy-search vs the PDB). Reported per hit: target PDB id, E-value, and alignment TM-score. A TM-score above ~0.5 is the conventional threshold for 'same fold'.

  · Functional annotations link the protein to curated databases. InterPro entries identify conserved domains and families by matching the sequence against member-database signatures (Pfam, PROSITE, CDD, …). Gene Ontology (GO) terms describe molecular function, biological process, and cellular component in a controlled vocabulary. CATH places the structure in a hierarchical fold classification (Class/Architecture/Topology/Homologous-superfamily)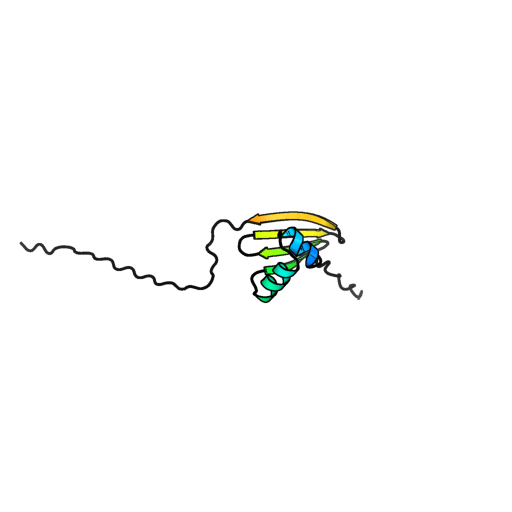. The organism is the source species.

  · Plot images: a contact map (which residues are close in 3D, as an N×N binary image), a Ramachandran scatter (backbone torsion angles, revealing secondary-structure composition at a glance), and — for AlphaFold structures — a PAE heatmap (pairwise prediction confidence).

  · Structure images are PyMOL renders from six orthogonal camera directions. Cartoon representation draws helices as coils and strands as arrows; sticks shows the backbone as bonds; surface shows the solvent-excluded envelope. Rainbow coloring maps sequence position to hue (blue→red, N→C); chain coloring assigns a distinct color per polypeptide.